Protein AF-A0A662U1K0-F1 (afdb_monomer_lite)

Structure (mmCIF, N/CA/C/O backbone):
data_AF-A0A662U1K0-F1
#
_entry.id   AF-A0A662U1K0-F1
#
loop_
_atom_site.group_PDB
_atom_site.id
_atom_site.type_symbol
_atom_site.label_atom_id
_atom_site.label_alt_id
_atom_site.label_comp_id
_atom_site.label_asym_id
_atom_site.label_entity_id
_atom_site.label_seq_id
_atom_site.pdbx_PDB_ins_code
_atom_site.Cartn_x
_atom_site.Cartn_y
_atom_site.Cartn_z
_atom_site.occupancy
_atom_site.B_iso_or_equiv
_atom_site.auth_seq_id
_atom_site.auth_comp_id
_atom_site.auth_asym_id
_atom_site.auth_atom_id
_atom_site.pdbx_PDB_model_num
ATOM 1 N N . MET A 1 1 ? -16.773 -2.782 10.499 1.00 91.19 1 MET A N 1
ATOM 2 C CA . MET A 1 1 ? -16.895 -2.902 9.025 1.00 91.19 1 MET A CA 1
ATOM 3 C C . MET A 1 1 ? -15.507 -3.220 8.512 1.00 91.19 1 MET A C 1
ATOM 5 O O . MET A 1 1 ? -14.579 -2.559 8.954 1.00 91.19 1 MET A O 1
ATOM 9 N N . ARG A 1 2 ? -15.367 -4.248 7.671 1.00 96.56 2 ARG A N 1
ATOM 10 C CA . ARG A 1 2 ? -14.066 -4.804 7.265 1.00 96.56 2 ARG A CA 1
ATOM 11 C C . ARG A 1 2 ? -13.652 -4.228 5.914 1.00 96.56 2 ARG A C 1
ATOM 13 O O . ARG A 1 2 ? -14.491 -4.139 5.020 1.00 96.56 2 ARG A O 1
ATOM 20 N N . PHE A 1 3 ? -12.383 -3.863 5.768 1.00 97.62 3 PHE A N 1
ATOM 21 C CA . PHE A 1 3 ? -11.848 -3.200 4.579 1.00 97.62 3 PHE A CA 1
ATOM 22 C C . PHE A 1 3 ? -10.655 -3.955 3.995 1.00 97.62 3 PHE A C 1
ATOM 24 O O . PHE A 1 3 ? -9.904 -4.621 4.706 1.00 97.62 3 PHE A O 1
ATOM 31 N N . ALA A 1 4 ? -10.456 -3.795 2.691 1.00 97.25 4 ALA A N 1
ATOM 32 C CA . ALA A 1 4 ? -9.266 -4.238 1.980 1.00 97.25 4 ALA A CA 1
ATOM 33 C C . ALA A 1 4 ? -8.512 -3.018 1.444 1.00 97.25 4 ALA A C 1
ATOM 35 O O . ALA A 1 4 ? -9.141 -2.057 0.999 1.00 97.25 4 ALA A O 1
ATOM 36 N N . ALA A 1 5 ? -7.181 -3.059 1.462 1.00 97.25 5 ALA A N 1
ATOM 37 C CA . ALA A 1 5 ? -6.351 -1.991 0.912 1.00 97.25 5 ALA A CA 1
ATOM 38 C C . ALA A 1 5 ? -5.658 -2.456 -0.371 1.00 97.25 5 ALA A C 1
ATOM 40 O O . ALA A 1 5 ? -5.015 -3.505 -0.383 1.00 97.25 5 ALA A O 1
ATOM 41 N N . LEU A 1 6 ? -5.753 -1.664 -1.443 1.00 96.81 6 LEU A N 1
ATOM 42 C CA . LEU A 1 6 ? -4.899 -1.857 -2.614 1.00 96.81 6 LEU A CA 1
ATOM 43 C C . LEU A 1 6 ? -3.467 -1.483 -2.233 1.00 96.81 6 LEU A C 1
ATOM 45 O O . LEU A 1 6 ? -3.211 -0.377 -1.757 1.00 96.81 6 LEU A O 1
ATOM 49 N N . PHE A 1 7 ? -2.543 -2.415 -2.432 1.00 96.50 7 PHE A N 1
ATOM 50 C CA . PHE A 1 7 ? -1.189 -2.322 -1.917 1.00 96.50 7 PHE A CA 1
ATOM 51 C C . PHE A 1 7 ? -0.175 -2.740 -2.97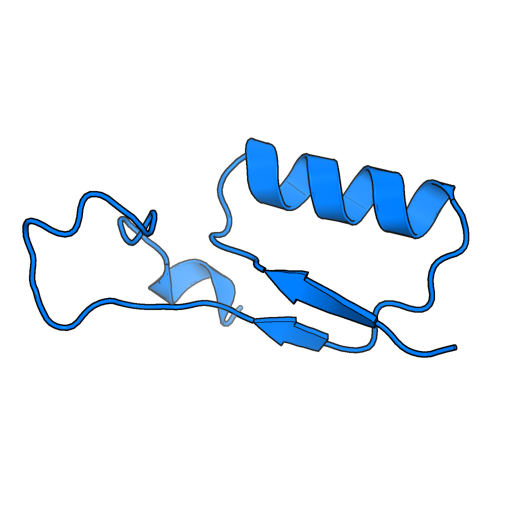8 1.00 96.50 7 PHE A C 1
ATOM 53 O O . PHE A 1 7 ? -0.156 -3.892 -3.411 1.00 96.50 7 PHE A O 1
ATOM 60 N N . SER A 1 8 ? 0.677 -1.804 -3.393 1.00 95.19 8 SER A N 1
ATOM 61 C CA . SER A 1 8 ? 1.770 -2.059 -4.341 1.00 95.19 8 SER A CA 1
ATOM 62 C C . SER A 1 8 ? 3.140 -2.129 -3.664 1.00 95.19 8 SER A C 1
ATOM 64 O O . SER A 1 8 ? 4.132 -2.381 -4.337 1.00 95.19 8 SER A O 1
ATOM 66 N N . GLY A 1 9 ? 3.221 -1.872 -2.352 1.00 94.31 9 GLY A N 1
ATOM 67 C CA . GLY A 1 9 ? 4.487 -1.737 -1.619 1.00 94.31 9 GLY A CA 1
ATOM 68 C C . GLY A 1 9 ? 5.161 -0.373 -1.795 1.00 94.31 9 GLY A C 1
ATOM 69 O O . GLY A 1 9 ? 6.108 -0.048 -1.084 1.00 94.31 9 GLY A O 1
ATOM 70 N N . GLY A 1 10 ? 4.659 0.459 -2.712 1.00 94.69 10 GLY A N 1
ATOM 71 C CA . GLY A 1 10 ? 5.136 1.822 -2.907 1.00 94.69 10 GLY A CA 1
ATOM 72 C C . GLY A 1 10 ? 4.670 2.770 -1.802 1.00 94.69 10 GLY A C 1
ATOM 73 O O . GLY A 1 10 ? 3.630 2.553 -1.172 1.00 94.69 10 GLY A O 1
ATOM 74 N N . LYS A 1 11 ? 5.408 3.877 -1.636 1.00 96.00 11 LYS A N 1
ATOM 75 C CA . LYS A 1 11 ? 5.193 4.893 -0.589 1.00 96.00 11 LYS A CA 1
ATOM 76 C C . LYS A 1 11 ? 3.736 5.356 -0.466 1.00 96.00 11 LYS A C 1
ATOM 78 O O . LYS A 1 11 ? 3.231 5.484 0.642 1.00 96.00 11 LYS A O 1
ATOM 83 N N . ASP A 1 12 ? 3.056 5.549 -1.596 1.00 96.75 12 ASP A N 1
ATOM 84 C CA . ASP A 1 12 ? 1.705 6.111 -1.632 1.00 96.75 12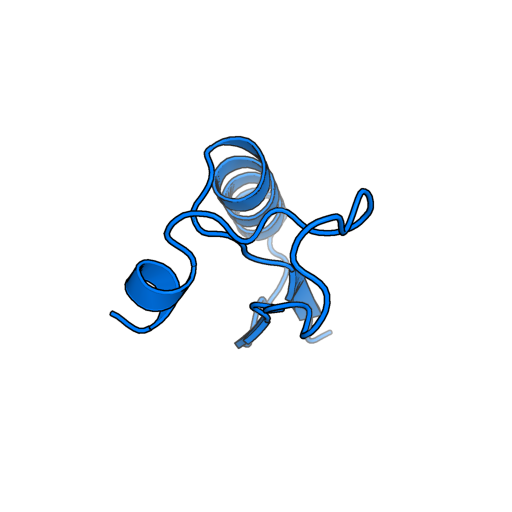 ASP A CA 1
ATOM 85 C C . ASP A 1 12 ? 0.676 5.093 -1.115 1.00 96.75 12 ASP A C 1
ATOM 87 O O . ASP A 1 12 ? -0.172 5.428 -0.289 1.00 96.75 12 ASP A O 1
ATOM 91 N N . SER A 1 13 ? 0.802 3.820 -1.515 1.00 96.50 13 SER A N 1
ATOM 92 C CA . SER A 1 13 ? -0.052 2.741 -1.001 1.00 96.50 13 SER A CA 1
ATOM 93 C C . SER A 1 13 ? 0.201 2.448 0.482 1.00 96.50 13 SER A C 1
ATOM 95 O O . SER A 1 13 ? -0.746 2.240 1.240 1.00 96.50 13 SER A O 1
ATOM 97 N N . THR A 1 14 ? 1.460 2.521 0.925 1.00 96.75 14 THR A N 1
ATOM 98 C CA . THR A 1 14 ? 1.836 2.380 2.339 1.00 96.75 14 THR A CA 1
ATOM 99 C C . THR A 1 14 ? 1.281 3.522 3.181 1.00 96.75 14 THR A C 1
ATOM 101 O O . THR A 1 14 ? 0.745 3.287 4.263 1.00 96.75 14 THR A O 1
ATOM 104 N N . TYR A 1 15 ? 1.345 4.757 2.682 1.00 98.31 15 TYR A N 1
ATOM 105 C CA . TYR A 1 15 ? 0.792 5.912 3.380 1.00 98.31 15 TYR A CA 1
ATOM 106 C C . TYR A 1 15 ? -0.740 5.869 3.445 1.00 98.31 15 TYR A C 1
ATOM 108 O O . TYR A 1 15 ? -1.314 6.141 4.498 1.00 98.31 15 TYR A O 1
ATOM 116 N N . ALA A 1 16 ? -1.413 5.450 2.370 1.00 98.19 16 ALA A N 1
ATOM 117 C CA . ALA A 1 16 ? -2.861 5.247 2.373 1.00 98.19 16 ALA A CA 1
ATOM 118 C C . ALA A 1 16 ? -3.293 4.195 3.412 1.00 98.19 16 ALA A C 1
ATOM 120 O O . ALA A 1 16 ? -4.225 4.439 4.181 1.00 98.19 16 ALA A O 1
ATOM 121 N N . LEU A 1 17 ? -2.582 3.062 3.484 1.00 97.94 17 LEU A N 1
ATOM 122 C CA . LEU A 1 17 ? -2.797 2.036 4.507 1.00 97.94 17 LEU A CA 1
ATOM 123 C C . LEU A 1 17 ? -2.583 2.598 5.919 1.00 97.94 17 LEU A C 1
ATOM 125 O O . LEU A 1 17 ? -3.433 2.422 6.789 1.00 97.94 17 LEU A O 1
ATOM 129 N N . HIS A 1 18 ? -1.487 3.327 6.136 1.00 98.19 18 HIS A N 1
ATOM 130 C CA . HIS A 1 18 ? -1.184 3.955 7.419 1.00 98.19 18 HIS A CA 1
ATOM 131 C C . HIS A 1 18 ? -2.292 4.921 7.867 1.00 98.19 18 HIS A C 1
ATOM 133 O O . HIS A 1 18 ? -2.771 4.835 8.998 1.00 98.19 18 HIS A O 1
ATOM 139 N N . LEU A 1 19 ? -2.768 5.793 6.972 1.00 98.50 19 LEU A N 1
ATOM 140 C CA . LEU A 1 19 ? -3.878 6.705 7.254 1.00 98.50 19 LEU A CA 1
ATOM 141 C C . LEU A 1 19 ? -5.183 5.963 7.561 1.00 98.50 19 LEU A C 1
ATOM 143 O O . LEU A 1 19 ? -5.931 6.387 8.442 1.00 98.50 19 LEU A O 1
ATOM 147 N N . ALA A 1 20 ? -5.468 4.871 6.850 1.00 98.06 20 ALA A N 1
ATOM 148 C CA . ALA A 1 20 ? -6.643 4.047 7.106 1.00 98.06 20 ALA A CA 1
ATOM 149 C C . ALA A 1 20 ? -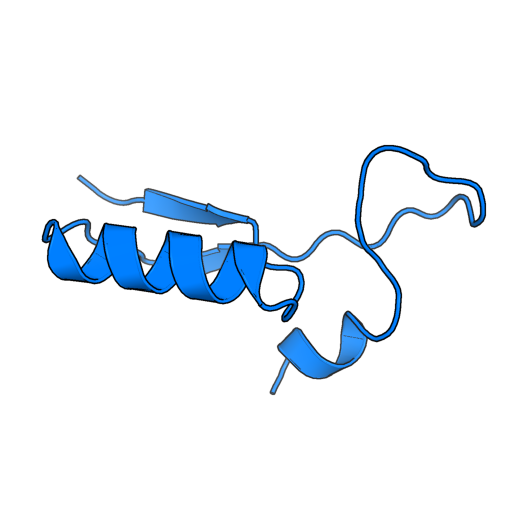6.601 3.430 8.514 1.00 98.06 20 ALA A C 1
ATOM 151 O O . ALA A 1 20 ? -7.588 3.505 9.247 1.00 98.06 20 ALA A O 1
ATOM 152 N N . MET A 1 21 ? -5.441 2.907 8.920 1.00 97.25 21 MET A N 1
ATOM 153 C CA . MET A 1 21 ? -5.225 2.370 10.266 1.00 97.25 21 MET A CA 1
ATOM 154 C C . MET A 1 21 ? -5.366 3.454 11.343 1.00 97.25 21 MET A C 1
ATOM 156 O O . MET A 1 21 ? -6.058 3.237 12.335 1.00 97.25 21 MET A O 1
ATOM 160 N N . LEU A 1 22 ? -4.792 4.646 11.134 1.00 98.25 22 LEU A N 1
ATOM 161 C CA . LEU A 1 22 ? -4.937 5.780 12.060 1.00 98.25 22 LEU A CA 1
ATOM 162 C C . LEU A 1 22 ? -6.390 6.251 12.214 1.00 98.25 22 LEU A C 1
ATOM 164 O O . LEU A 1 22 ? -6.772 6.751 13.268 1.00 98.25 22 LEU A O 1
ATOM 168 N N . LYS A 1 23 ? -7.213 6.079 11.177 1.00 97.94 23 LYS A N 1
ATOM 169 C CA . LYS A 1 23 ? -8.655 6.366 11.208 1.00 97.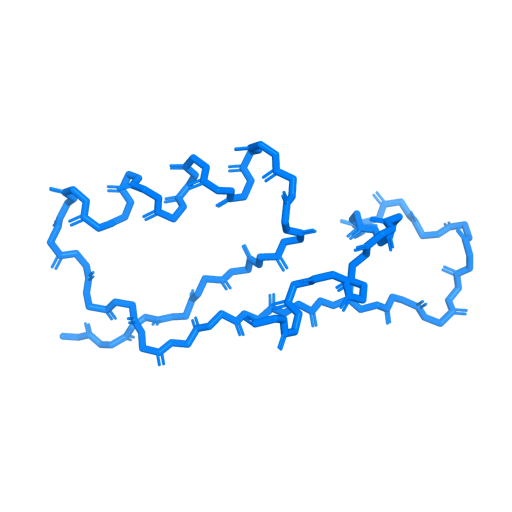94 23 LYS A CA 1
ATOM 170 C C . LYS A 1 23 ? -9.484 5.254 11.866 1.00 97.94 23 LYS A C 1
ATOM 172 O O . LYS A 1 23 ? -10.706 5.364 11.893 1.00 97.94 23 LYS A O 1
ATOM 177 N N . GLY A 1 24 ? -8.851 4.195 12.375 1.00 97.81 24 GLY A N 1
ATOM 178 C CA . GLY A 1 24 ? -9.531 3.070 13.016 1.00 97.81 24 GLY A CA 1
ATOM 179 C C . GLY A 1 24 ? -10.250 2.138 12.039 1.00 97.81 24 GLY A C 1
ATOM 180 O O . GLY A 1 24 ? -11.161 1.418 12.445 1.00 97.81 24 GLY A O 1
ATOM 181 N N . LEU A 1 25 ? -9.884 2.153 10.751 1.00 98.12 25 LEU A N 1
ATOM 182 C CA . LEU A 1 25 ? -10.443 1.213 9.781 1.00 98.12 25 LEU A CA 1
ATOM 183 C C . LEU A 1 25 ? -9.856 -0.183 10.009 1.00 98.12 25 LEU A C 1
ATOM 185 O O . LEU A 1 25 ? -8.641 -0.367 10.072 1.00 98.12 25 LEU A O 1
ATOM 189 N N . GLU A 1 26 ? -10.733 -1.181 10.084 1.00 98.00 26 GLU A N 1
ATOM 190 C CA . GLU A 1 26 ? -10.355 -2.587 10.212 1.00 98.00 26 GLU A CA 1
ATOM 191 C C . GLU A 1 26 ? -9.896 -3.124 8.845 1.00 98.00 26 GLU A C 1
ATOM 193 O O . GLU A 1 26 ? -10.698 -3.640 8.061 1.00 98.00 26 GLU A O 1
ATOM 198 N N . ILE A 1 27 ? -8.608 -2.957 8.528 1.00 97.81 27 ILE A N 1
ATOM 199 C CA . ILE A 1 27 ? -8.009 -3.517 7.312 1.00 97.81 27 ILE A CA 1
ATOM 200 C C . ILE A 1 27 ? -7.707 -4.997 7.539 1.00 97.81 27 ILE A C 1
ATOM 202 O O . ILE A 1 27 ? -6.879 -5.346 8.375 1.00 97.81 27 ILE A O 1
ATOM 206 N N . VAL A 1 28 ? -8.366 -5.869 6.782 1.00 97.81 28 VAL A N 1
ATOM 207 C CA . VAL A 1 28 ? -8.293 -7.327 6.984 1.00 97.81 28 VAL A CA 1
ATOM 208 C C . VAL A 1 28 ? -7.478 -8.048 5.922 1.00 97.81 28 VAL A C 1
ATOM 210 O O . VAL A 1 28 ? -7.149 -9.218 6.094 1.00 97.81 28 VAL A O 1
ATOM 213 N N . CYS A 1 29 ? -7.155 -7.366 4.823 1.00 96.31 29 CYS A N 1
ATOM 214 C CA . CYS A 1 29 ? -6.268 -7.883 3.793 1.00 96.31 29 CYS A CA 1
ATOM 215 C C . CYS A 1 29 ? -5.648 -6.760 2.958 1.00 96.31 29 CYS A C 1
ATOM 217 O O . CYS A 1 29 ? -6.241 -5.693 2.760 1.00 96.31 29 CYS A O 1
ATOM 219 N N . LEU A 1 30 ? -4.473 -7.055 2.410 1.00 97.25 30 LEU A N 1
ATOM 220 C CA . LEU A 1 30 ? -3.805 -6.252 1.395 1.00 97.25 30 LEU A CA 1
ATOM 221 C C . LEU A 1 30 ? -3.984 -6.935 0.038 1.00 97.25 30 LEU A C 1
ATOM 223 O O . LEU A 1 30 ? -3.856 -8.153 -0.068 1.00 97.25 30 LEU A O 1
ATOM 227 N N . ILE A 1 31 ? -4.304 -6.155 -0.990 1.00 96.62 31 ILE A N 1
ATOM 228 C CA . ILE A 1 31 ? -4.532 -6.643 -2.349 1.00 96.62 31 ILE A CA 1
ATOM 229 C C . ILE A 1 31 ? -3.470 -6.045 -3.260 1.00 96.62 31 ILE A C 1
ATOM 231 O O . ILE A 1 31 ? -3.470 -4.843 -3.527 1.00 96.62 31 ILE A O 1
ATOM 235 N N . THR A 1 32 ? -2.599 -6.899 -3.782 1.00 95.88 32 THR A N 1
ATOM 236 C CA . THR A 1 32 ? -1.593 -6.529 -4.777 1.00 95.88 32 THR A CA 1
ATOM 237 C C . THR A 1 32 ? -2.016 -7.036 -6.150 1.00 95.88 32 THR A C 1
ATOM 239 O O . THR A 1 32 ? -2.399 -8.194 -6.303 1.00 95.88 32 THR A O 1
ATOM 242 N N . LEU A 1 33 ? -1.937 -6.168 -7.158 1.00 93.62 33 LEU A N 1
ATOM 243 C CA . LEU A 1 33 ? -2.289 -6.490 -8.538 1.00 93.62 33 LEU A CA 1
ATOM 244 C C . LEU A 1 33 ? -1.039 -6.438 -9.413 1.00 93.62 33 LEU A C 1
ATOM 246 O O . LEU A 1 33 ? -0.336 -5.429 -9.443 1.00 93.62 33 LEU A O 1
ATOM 250 N N . LYS A 1 34 ? -0.795 -7.517 -10.158 1.00 91.94 34 LYS A N 1
ATOM 251 C CA . LYS A 1 34 ? 0.227 -7.578 -11.202 1.00 91.94 34 LYS A CA 1
ATOM 252 C C . LYS A 1 34 ? -0.478 -7.690 -12.558 1.00 91.94 34 LYS A C 1
ATOM 254 O O . LYS A 1 34 ? -1.106 -8.717 -12.816 1.00 91.94 34 LYS A O 1
ATOM 259 N N . PRO A 1 35 ? -0.444 -6.650 -13.406 1.00 92.19 35 PRO A N 1
ATOM 260 C CA . PRO A 1 35 ? -1.017 -6.721 -14.738 1.00 92.19 35 PRO A CA 1
ATOM 261 C C . PRO A 1 35 ? -0.226 -7.722 -15.588 1.00 92.19 35 PRO A C 1
ATOM 263 O O . PRO A 1 35 ? 0.990 -7.833 -15.463 1.00 92.19 35 PRO A O 1
ATOM 266 N N . LEU A 1 36 ? -0.925 -8.436 -16.474 1.00 90.31 36 LEU A N 1
ATOM 267 C CA . LEU A 1 36 ? -0.287 -9.307 -17.472 1.00 90.31 36 LEU A CA 1
ATOM 268 C C . LEU A 1 36 ? 0.403 -8.503 -18.579 1.00 90.31 36 LEU A C 1
ATOM 270 O O . LEU A 1 36 ? 1.330 -8.987 -19.216 1.00 90.31 36 LEU A O 1
ATOM 274 N N . ARG A 1 37 ? -0.081 -7.281 -18.817 1.00 90.38 37 ARG A N 1
ATOM 275 C CA . ARG A 1 37 ? 0.440 -6.369 -19.828 1.00 90.38 37 ARG A CA 1
ATOM 276 C C . ARG A 1 37 ? 1.518 -5.482 -19.208 1.00 90.38 37 ARG A C 1
ATOM 278 O O . ARG A 1 37 ? 1.249 -4.807 -18.214 1.00 90.38 37 ARG A O 1
ATOM 285 N N . GLU A 1 38 ? 2.706 -5.470 -19.803 1.00 83.44 38 GLU A N 1
ATOM 286 C CA . GLU A 1 38 ? 3.863 -4.724 -19.288 1.00 83.44 38 GLU A CA 1
ATOM 287 C C . GLU A 1 38 ? 3.692 -3.198 -19.419 1.00 83.44 38 GLU A C 1
ATOM 289 O O . GLU A 1 38 ? 4.113 -2.433 -18.559 1.00 83.44 38 GLU A O 1
ATOM 294 N N . ASP A 1 39 ? 2.977 -2.713 -20.426 1.00 88.06 39 ASP A N 1
ATOM 295 C CA . ASP A 1 39 ? 2.653 -1.292 -20.617 1.00 88.06 39 ASP A CA 1
ATOM 296 C C . ASP A 1 39 ? 1.334 -0.906 -19.916 1.00 88.06 39 ASP A C 1
ATOM 298 O O . ASP A 1 39 ? 0.502 -0.161 -20.441 1.00 88.06 39 ASP A O 1
ATOM 302 N N . SER A 1 40 ? 1.065 -1.467 -18.738 1.00 89.12 40 SER A N 1
ATOM 303 C CA . SER A 1 40 ? -0.092 -1.060 -17.939 1.00 89.12 40 SER A CA 1
ATOM 304 C C . SER A 1 40 ? 0.128 0.330 -17.345 1.00 89.12 40 SER A C 1
ATOM 306 O O . SER A 1 40 ? 1.066 0.553 -16.586 1.00 89.12 40 SER A O 1
ATOM 308 N N . TRP A 1 41 ? -0.788 1.252 -17.641 1.00 89.19 41 TRP A N 1
ATOM 309 C CA . TRP A 1 41 ? -0.780 2.614 -17.092 1.00 89.19 41 TRP A CA 1
ATOM 310 C C . TRP A 1 41 ? -1.513 2.707 -15.748 1.00 89.19 41 TRP A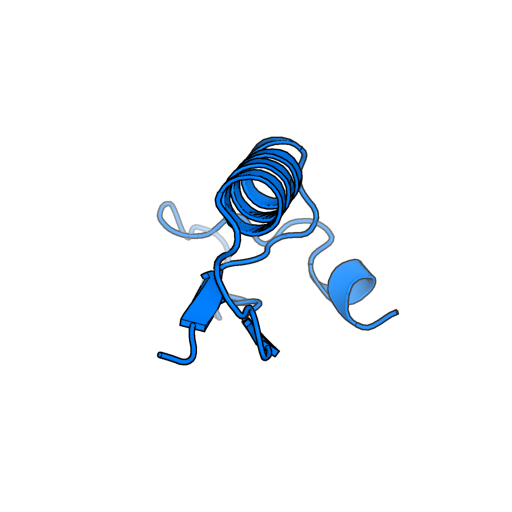 C 1
ATOM 312 O O . TRP A 1 41 ? -1.379 3.696 -15.036 1.00 89.19 41 TRP A O 1
ATOM 322 N N . MET A 1 42 ? -2.322 1.695 -15.412 1.00 91.25 42 MET A N 1
ATOM 323 C CA . MET A 1 42 ? -3.272 1.760 -14.297 1.00 91.25 42 MET A CA 1
ATOM 324 C C . MET A 1 42 ? -2.688 1.266 -12.973 1.00 91.25 42 MET A C 1
ATOM 326 O O . MET A 1 42 ? -3.024 1.800 -11.919 1.00 91.25 42 MET A O 1
ATOM 330 N N . PHE A 1 43 ? -1.831 0.243 -13.006 1.00 90.12 43 PHE A N 1
ATOM 331 C CA . PHE A 1 43 ? -1.298 -0.374 -11.793 1.00 90.12 43 PHE A CA 1
ATOM 332 C C . PHE A 1 43 ? 0.210 -0.240 -11.720 1.00 90.12 43 PHE A C 1
ATOM 334 O O . PHE A 1 43 ? 0.923 -0.604 -12.653 1.00 90.12 43 PHE A O 1
ATOM 341 N N . HIS A 1 44 ? 0.688 0.204 -10.562 1.00 85.81 44 HIS A N 1
ATOM 342 C CA . HIS A 1 44 ? 2.091 0.076 -10.215 1.00 85.81 44 HIS A CA 1
ATOM 343 C C . HIS A 1 44 ? 2.399 -1.403 -9.978 1.00 85.81 44 HIS A C 1
ATOM 345 O O . HIS A 1 44 ? 1.877 -1.997 -9.036 1.00 85.81 44 HIS A O 1
ATOM 351 N N . TYR A 1 45 ? 3.250 -1.975 -10.822 1.00 89.12 45 TYR A N 1
ATOM 352 C CA . TYR A 1 45 ? 3.691 -3.364 -10.741 1.00 89.12 45 TYR A CA 1
ATOM 353 C C . TYR A 1 45 ? 5.213 -3.594 -10.630 1.00 89.12 45 TYR A C 1
ATOM 355 O O . TYR A 1 45 ? 5.595 -4.729 -10.332 1.00 89.12 45 TYR A O 1
ATOM 363 N N . PRO A 1 46 ? 6.109 -2.600 -10.820 1.00 89.12 46 PRO A N 1
ATOM 364 C CA . PRO A 1 46 ? 7.512 -2.787 -10.466 1.00 89.12 46 PRO A CA 1
ATOM 365 C C . PRO A 1 46 ? 7.664 -3.270 -9.019 1.00 89.12 46 PRO A C 1
ATOM 367 O O . PRO A 1 46 ? 7.050 -2.727 -8.104 1.00 89.12 46 PRO A O 1
ATOM 370 N N . SER A 1 47 ? 8.461 -4.321 -8.822 1.00 90.44 47 SER A N 1
ATOM 371 C CA . SER A 1 47 ? 8.786 -4.889 -7.504 1.00 90.44 47 SER A CA 1
ATOM 372 C C . SER A 1 47 ? 7.603 -5.377 -6.649 1.00 90.44 47 SER A C 1
ATOM 374 O O . SER A 1 47 ? 7.799 -5.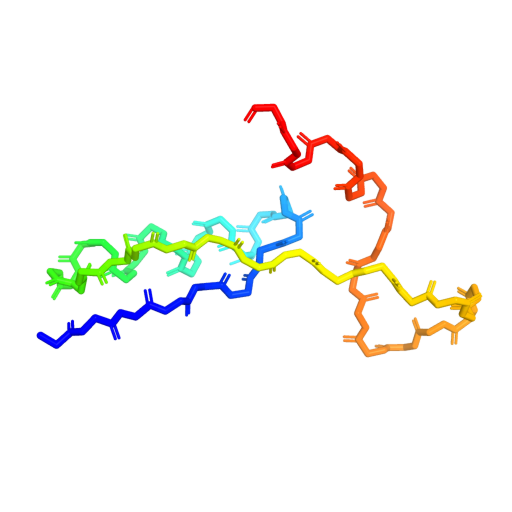681 -5.474 1.00 90.44 47 SER A O 1
ATOM 376 N N . VAL A 1 48 ? 6.398 -5.542 -7.209 1.00 91.88 48 VAL A N 1
ATOM 377 C CA . VAL A 1 48 ? 5.220 -5.989 -6.434 1.00 91.88 48 VAL A CA 1
ATOM 378 C C . VAL A 1 48 ? 5.335 -7.397 -5.859 1.00 91.88 48 VAL A C 1
ATOM 380 O O . VAL A 1 48 ? 4.592 -7.745 -4.956 1.00 91.88 48 VAL A O 1
ATOM 383 N N . GLU A 1 49 ? 6.281 -8.213 -6.320 1.00 90.69 49 GLU A N 1
ATOM 384 C CA . GLU A 1 49 ? 6.549 -9.522 -5.710 1.00 90.69 49 GLU A CA 1
ATOM 385 C C . GLU A 1 49 ? 7.046 -9.403 -4.256 1.00 90.69 49 GLU A C 1
ATOM 387 O O . GLU A 1 49 ? 6.853 -10.326 -3.470 1.00 90.69 49 GLU A O 1
ATOM 392 N N . ILE A 1 50 ? 7.632 -8.257 -3.881 1.00 91.56 50 ILE A N 1
ATOM 393 C CA . ILE A 1 50 ? 8.132 -7.982 -2.524 1.00 91.56 50 ILE A CA 1
ATOM 394 C C . ILE A 1 50 ? 6.974 -7.817 -1.525 1.00 91.56 50 ILE A C 1
ATOM 396 O O . ILE A 1 50 ? 7.157 -8.047 -0.335 1.00 91.56 50 ILE A O 1
ATOM 400 N N . THR A 1 51 ? 5.758 -7.474 -1.972 1.00 92.06 51 THR A N 1
ATOM 401 C CA . THR A 1 51 ? 4.612 -7.277 -1.061 1.00 92.06 51 THR A CA 1
ATOM 402 C C . THR A 1 51 ? 4.083 -8.569 -0.436 1.00 92.06 51 THR A C 1
ATOM 404 O O . THR A 1 51 ? 3.223 -8.502 0.437 1.00 92.06 51 THR A O 1
ATOM 407 N N . LYS A 1 52 ? 4.570 -9.733 -0.883 1.00 85.56 52 LYS A N 1
ATOM 408 C CA . LYS A 1 52 ? 4.207 -11.059 -0.362 1.00 85.56 52 LYS A CA 1
ATOM 409 C C . LYS A 1 52 ? 4.927 -11.438 0.940 1.00 85.56 52 LYS A C 1
ATOM 411 O O . LYS A 1 52 ? 4.621 -12.502 1.474 1.00 85.56 52 LYS A O 1
ATOM 416 N N . LEU A 1 53 ? 5.914 -10.640 1.359 1.00 61.91 53 LEU A N 1
ATOM 417 C CA . LEU A 1 53 ? 6.729 -10.863 2.559 1.00 61.91 53 LEU A CA 1
ATOM 418 C C . LEU A 1 53 ? 5.899 -10.870 3.848 1.00 61.91 53 LEU A C 1
ATOM 420 O O . LEU A 1 53 ? 4.983 -10.027 3.970 1.00 61.91 53 LEU A O 1
#

Foldseek 3Di:
DEDEFADQPDPVSVVVVVVCVVVVHHYPYYDYDDDPDPPDPPHDHVPSVVVVD

pLDDT: mean 93.57, std 5.89, range [61.91, 98.5]

Radius of gyration: 11.95 Å; chains: 1; bounding box: 26×18×34 Å

Sequence (53 aa):
MRFAALFSGGKDSTYALHLAMLKGLEIVCLITLKPLREDSWMFHYPSVEITKL

Secondary structure (DSSP, 8-state):
-EEEEE--SSHHHHHHHHHHHHTT-EEEEEE----SSTT-SSS--TTGGGGG-